Protein AF-X1PQF9-F1 (afdb_monomer)

Sequence (109 aa):
MKIAAINCSYHGMKPGDIIYNLGVERIAQYHRLRGDEVYVGPWAPMILGEQFYTQEVDKFYFSVVFTWDIPDMVRAINLARIWGKEVEVGGPASTFMHKYIHTQTGVMP

Nearest PDB structures (foldseek):
  8j2w-assembly1_A  TM=6.710E-01  e=3.676E-03  Saccharothrix syringae
  8j2y-assembly1_A  TM=7.033E-01  e=2.055E-02  Acidimicrobiaceae bacterium
  8j2x-assembly1_A  TM=6.945E-01  e=3.983E-02  Saccharothrix syringae
  2l8b-assembly1_A  TM=4.673E-01  e=1.090E+00  Escherichia coli K-12
  7yy8-assembly1_B-2  TM=3.216E-01  e=4.315E-01  Mycobacteroides abscessus

Solvent-accessible surface area (backbone atoms only — not comparable to full-atom values): 6014 Å² total; per-residue (Å²): 96,36,36,36,25,26,32,52,44,31,68,47,97,51,95,87,40,69,47,88,56,70,68,42,53,51,54,43,51,59,40,47,78,72,72,31,49,69,48,76,44,61,83,46,88,64,46,41,82,93,83,37,52,42,82,70,39,52,36,39,35,44,33,27,63,45,66,86,38,44,70,60,44,50,54,52,50,46,51,42,48,74,71,70,36,49,75,47,46,33,45,65,26,32,59,75,43,27,69,60,48,24,72,77,60,73,47,73,74

Radius of gyration: 13.01 Å; Cα contacts (8 Å, |Δi|>4): 210; chains: 1; bounding box: 35×27×35 Å

Structure (mmCIF, N/CA/C/O backbone):
data_AF-X1PQF9-F1
#
_entry.id   AF-X1PQF9-F1
#
loop_
_atom_site.group_PDB
_atom_site.id
_atom_site.type_symbol
_atom_site.label_atom_id
_atom_site.label_alt_id
_atom_site.label_comp_id
_atom_site.label_asym_id
_atom_site.label_entity_id
_atom_site.label_seq_id
_atom_site.pdbx_PDB_ins_code
_atom_site.Cartn_x
_atom_site.Cartn_y
_atom_site.Cartn_z
_atom_site.occupancy
_atom_site.B_iso_or_equiv
_atom_site.auth_seq_id
_atom_site.auth_comp_id
_atom_site.auth_asym_id
_atom_site.auth_atom_id
_atom_site.pdbx_PDB_model_num
ATOM 1 N N . MET A 1 1 ? -10.080 -2.952 14.198 1.00 93.00 1 MET A N 1
ATOM 2 C CA . MET A 1 1 ? -9.398 -1.807 13.552 1.00 93.00 1 MET A CA 1
ATOM 3 C C . MET A 1 1 ? -9.901 -1.678 12.126 1.00 93.00 1 MET A C 1
ATOM 5 O O . MET A 1 1 ? -10.347 -2.677 11.569 1.00 93.00 1 MET A O 1
ATOM 9 N N . LYS A 1 2 ? -9.824 -0.484 11.540 1.00 95.69 2 LYS A N 1
ATOM 10 C CA . LYS A 1 2 ? -10.029 -0.246 10.109 1.00 95.69 2 LYS A CA 1
ATOM 11 C C . LYS A 1 2 ? -8.679 -0.299 9.402 1.00 95.69 2 LYS A C 1
ATOM 13 O O . LYS A 1 2 ? -7.806 0.530 9.652 1.00 95.69 2 LYS A O 1
ATOM 18 N N . ILE A 1 3 ? -8.499 -1.285 8.537 1.00 97.62 3 ILE A N 1
ATOM 19 C CA . ILE A 1 3 ? -7.243 -1.570 7.845 1.00 97.62 3 ILE A CA 1
ATOM 20 C C . ILE A 1 3 ? -7.433 -1.349 6.350 1.00 97.62 3 ILE A C 1
ATOM 22 O O . ILE A 1 3 ? -8.412 -1.811 5.767 1.00 97.62 3 ILE A O 1
ATOM 26 N N . ALA A 1 4 ? -6.467 -0.701 5.707 1.00 97.69 4 ALA A N 1
ATOM 27 C CA . ALA A 1 4 ? -6.429 -0.591 4.255 1.00 97.69 4 ALA A CA 1
ATOM 28 C C . ALA A 1 4 ? -5.176 -1.269 3.697 1.00 97.69 4 ALA A C 1
ATOM 30 O O . ALA A 1 4 ? -4.058 -0.825 3.952 1.00 97.69 4 ALA A O 1
ATOM 31 N N . ALA A 1 5 ? -5.364 -2.327 2.909 1.00 97.75 5 ALA A N 1
ATOM 32 C CA . ALA A 1 5 ? -4.307 -2.970 2.139 1.00 97.75 5 ALA A CA 1
ATOM 33 C C . ALA A 1 5 ? -4.361 -2.483 0.684 1.00 97.75 5 ALA A C 1
ATOM 35 O O . ALA A 1 5 ? -5.169 -2.933 -0.130 1.00 97.75 5 ALA A O 1
ATOM 36 N N . ILE A 1 6 ?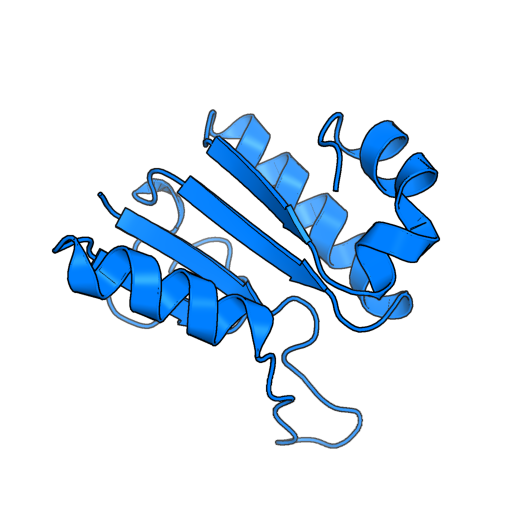 -3.500 -1.520 0.375 1.00 98.00 6 ILE A N 1
ATOM 37 C CA . ILE A 1 6 ? -3.464 -0.799 -0.890 1.00 98.00 6 ILE A CA 1
ATOM 38 C C . ILE A 1 6 ? -2.590 -1.543 -1.896 1.00 98.00 6 ILE A C 1
ATOM 40 O O . ILE A 1 6 ? -1.385 -1.714 -1.695 1.00 98.00 6 ILE A O 1
ATOM 44 N N . ASN A 1 7 ? -3.191 -1.936 -3.016 1.00 97.62 7 ASN A N 1
ATOM 45 C CA . ASN A 1 7 ? -2.461 -2.398 -4.185 1.00 97.62 7 ASN A CA 1
ATOM 46 C C . ASN A 1 7 ? -2.061 -1.182 -5.028 1.00 97.62 7 ASN A C 1
ATOM 48 O O . ASN A 1 7 ? -2.878 -0.612 -5.746 1.00 97.62 7 ASN A O 1
ATOM 52 N N . CYS A 1 8 ? -0.801 -0.768 -4.932 1.00 97.44 8 CYS A N 1
ATOM 53 C CA . CYS A 1 8 ? -0.294 0.406 -5.647 1.00 97.44 8 CYS A CA 1
ATOM 54 C C . CYS A 1 8 ? -0.125 0.142 -7.145 1.00 97.44 8 CYS A C 1
ATOM 56 O O . CYS A 1 8 ? -0.137 1.075 -7.935 1.00 97.44 8 CYS A O 1
ATOM 58 N N . SER A 1 9 ? -0.019 -1.129 -7.528 1.00 96.00 9 SER A N 1
ATOM 59 C CA . SER A 1 9 ? 0.096 -1.575 -8.913 1.00 96.00 9 SER A CA 1
ATOM 60 C C . SER A 1 9 ? -1.235 -2.124 -9.421 1.00 96.00 9 SER A C 1
ATOM 62 O O . SER A 1 9 ? -1.244 -3.134 -10.103 1.00 96.00 9 SER A O 1
ATOM 64 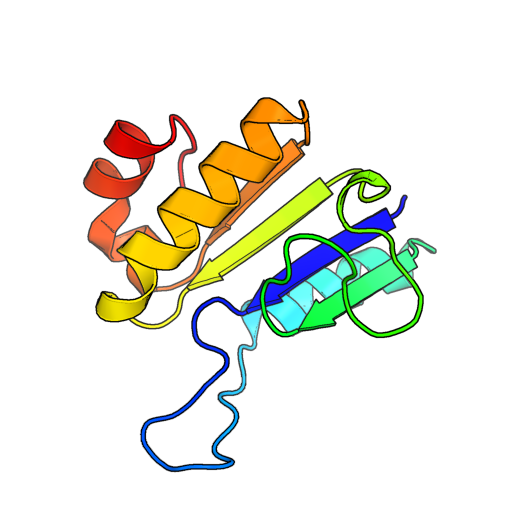N N . TYR A 1 10 ? -2.374 -1.539 -9.033 1.00 91.25 10 TYR A N 1
ATOM 65 C CA . TYR A 1 10 ? -3.698 -2.120 -9.300 1.00 91.25 10 TYR A CA 1
ATOM 66 C C . TYR A 1 10 ? -4.080 -2.136 -10.786 1.00 91.25 10 TYR A C 1
ATOM 68 O O . TYR A 1 10 ? -4.710 -3.089 -11.236 1.00 91.25 10 TYR A O 1
ATOM 76 N N . HIS A 1 11 ? -3.710 -1.106 -11.550 1.00 89.31 11 HIS A N 1
ATOM 77 C CA . HIS A 1 11 ? -4.075 -0.982 -12.961 1.00 89.31 11 HIS A CA 1
ATOM 78 C C . HIS A 1 11 ? -2.988 -1.541 -13.877 1.00 89.31 11 HIS A C 1
ATOM 80 O O . HIS A 1 11 ? -1.821 -1.168 -13.771 1.00 89.31 11 HIS A O 1
ATOM 86 N N . GLY A 1 12 ? -3.384 -2.431 -14.788 1.00 84.94 12 GLY A N 1
ATOM 87 C CA . GLY A 1 12 ? -2.511 -2.942 -15.839 1.00 84.94 12 GLY A CA 1
ATOM 88 C C . GLY A 1 1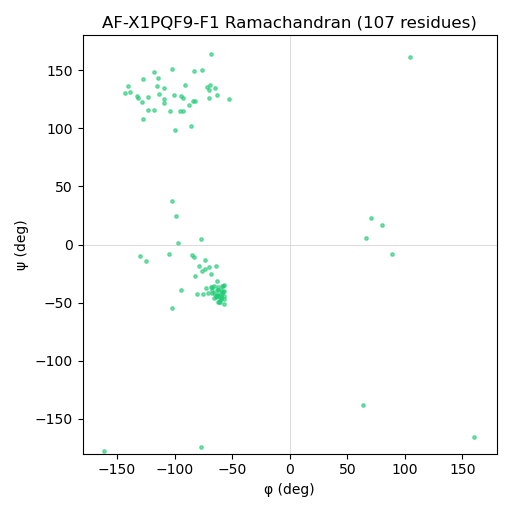2 ? -2.319 -1.953 -16.990 1.00 84.94 12 GLY A C 1
ATOM 89 O O . GLY A 1 12 ? -2.772 -0.812 -16.956 1.00 84.94 12 GLY A O 1
ATOM 90 N N . MET A 1 13 ? -1.632 -2.403 -18.041 1.00 82.81 13 MET A N 1
ATOM 91 C CA . MET A 1 13 ? -1.292 -1.543 -19.183 1.00 82.81 13 MET A CA 1
ATOM 92 C C . MET A 1 13 ? -2.471 -1.282 -20.129 1.00 82.81 13 MET A C 1
ATOM 94 O O . MET A 1 13 ? -2.440 -0.304 -20.876 1.00 82.81 13 MET A O 1
ATOM 98 N N . LYS A 1 14 ? -3.492 -2.150 -20.144 1.00 84.44 14 LYS A N 1
ATOM 99 C CA . LYS A 1 14 ? -4.680 -1.970 -20.986 1.00 84.44 14 LYS A CA 1
ATOM 100 C C . LYS A 1 14 ? -5.859 -1.454 -20.161 1.00 84.44 14 LYS A C 1
ATOM 102 O O . LYS A 1 14 ? -5.973 -1.788 -18.980 1.00 84.44 14 LYS A O 1
ATOM 107 N N . PRO A 1 15 ? -6.781 -0.691 -20.776 1.00 80.38 15 PRO A N 1
ATOM 108 C CA . PRO A 1 15 ? -8.028 -0.316 -20.124 1.00 80.38 15 PRO A CA 1
ATOM 109 C C . PRO A 1 15 ? -8.767 -1.551 -19.594 1.00 80.38 15 PRO A C 1
ATOM 111 O O . PRO A 1 15 ? -9.041 -2.481 -20.349 1.00 80.38 15 PRO A O 1
ATOM 114 N N . GLY A 1 16 ? -9.088 -1.545 -18.301 1.00 81.38 16 GLY A N 1
ATOM 115 C CA . GLY A 1 16 ? -9.799 -2.637 -17.631 1.00 81.38 16 GLY A CA 1
ATOM 116 C C . GLY A 1 16 ? -8.911 -3.740 -17.046 1.00 81.38 16 GLY A C 1
ATOM 117 O O . GLY A 1 16 ? -9.428 -4.560 -16.290 1.00 81.38 16 GLY A O 1
ATOM 118 N N . ASP A 1 17 ? -7.601 -3.748 -17.315 1.00 87.56 17 ASP A N 1
ATOM 119 C CA . ASP A 1 17 ? -6.696 -4.710 -16.681 1.00 87.56 17 ASP A CA 1
ATOM 120 C C . ASP A 1 17 ? -6.537 -4.377 -15.191 1.00 87.56 17 ASP A C 1
ATOM 122 O O . ASP A 1 17 ? -6.148 -3.264 -14.819 1.00 87.56 17 ASP A O 1
ATOM 126 N N . ILE A 1 18 ? -6.794 -5.371 -14.341 1.00 90.94 18 ILE A N 1
ATOM 127 C CA . ILE A 1 18 ? -6.533 -5.315 -12.903 1.00 90.94 18 ILE A CA 1
ATOM 128 C C . ILE A 1 18 ? -5.430 -6.318 -12.584 1.00 90.94 18 ILE A C 1
ATOM 130 O O . ILE A 1 18 ? -5.500 -7.485 -12.970 1.00 90.94 18 ILE A O 1
ATOM 134 N N . ILE A 1 19 ? -4.409 -5.871 -11.866 1.00 92.69 19 ILE A N 1
ATOM 135 C CA . ILE A 1 19 ? -3.297 -6.719 -11.450 1.00 92.69 19 ILE A CA 1
ATOM 136 C C . ILE A 1 19 ? -3.583 -7.290 -10.069 1.00 92.69 19 ILE A C 1
ATOM 138 O O . ILE A 1 19 ? -3.815 -6.572 -9.094 1.00 92.69 19 ILE A O 1
ATOM 142 N N . TYR A 1 20 ? -3.495 -8.611 -9.982 1.00 91.31 20 TYR A N 1
ATOM 143 C CA . TYR A 1 20 ? -3.551 -9.332 -8.723 1.00 91.31 20 TYR A CA 1
ATOM 144 C C . TYR A 1 20 ? -2.271 -9.126 -7.905 1.00 91.31 20 TYR A C 1
ATOM 146 O O . TYR A 1 20 ? -1.161 -9.251 -8.423 1.00 91.31 20 TYR A O 1
ATOM 154 N N . ASN A 1 21 ? -2.425 -8.878 -6.605 1.00 94.75 21 ASN A N 1
ATOM 155 C CA . ASN A 1 21 ? -1.312 -8.752 -5.672 1.00 94.75 21 ASN A CA 1
ATOM 156 C C . ASN A 1 21 ? -1.535 -9.683 -4.468 1.00 94.75 21 ASN A C 1
ATOM 158 O O . ASN A 1 21 ? -2.382 -9.444 -3.611 1.00 94.75 21 ASN A O 1
ATOM 162 N N . LEU A 1 22 ? -0.750 -10.761 -4.399 1.00 94.81 22 LEU A N 1
ATOM 163 C CA . LEU A 1 22 ? -0.855 -11.760 -3.331 1.00 94.81 22 LEU A CA 1
ATOM 164 C C . LEU A 1 22 ? -0.547 -11.175 -1.943 1.00 94.81 22 LEU A C 1
ATOM 166 O O . LEU A 1 22 ? -1.099 -11.637 -0.946 1.00 94.81 22 LEU A O 1
ATOM 170 N N . GLY A 1 23 ? 0.329 -10.169 -1.863 1.00 94.75 23 GLY A N 1
ATOM 171 C CA . GLY A 1 23 ? 0.715 -9.547 -0.598 1.00 94.75 23 GLY A CA 1
ATOM 172 C C . GLY A 1 23 ? -0.477 -8.902 0.105 1.00 94.75 23 GLY A C 1
ATOM 173 O O . GLY A 1 23 ? -0.732 -9.194 1.273 1.00 94.75 23 GLY A O 1
ATOM 174 N N . VAL A 1 24 ? -1.259 -8.095 -0.621 1.00 96.38 24 VAL A N 1
ATOM 175 C CA . VAL A 1 24 ? -2.438 -7.420 -0.046 1.00 96.38 24 VAL A CA 1
ATOM 176 C C . VAL A 1 24 ? -3.528 -8.409 0.368 1.00 96.38 24 VAL A C 1
ATOM 178 O O . VAL A 1 24 ? -4.139 -8.230 1.417 1.00 96.38 24 VAL A O 1
ATOM 181 N N . GLU A 1 25 ? -3.716 -9.495 -0.386 1.00 96.19 25 GLU A N 1
ATOM 182 C CA . GLU A 1 25 ? -4.663 -10.566 -0.044 1.00 96.19 25 GLU A CA 1
ATOM 183 C C . GLU A 1 25 ? -4.290 -11.266 1.266 1.00 96.19 25 GLU A C 1
ATOM 185 O O . GLU A 1 25 ? -5.144 -11.499 2.122 1.00 96.19 25 GLU A O 1
ATOM 190 N N . ARG A 1 26 ? -3.002 -11.574 1.464 1.00 97.38 26 ARG A N 1
ATOM 191 C CA . ARG A 1 26 ? -2.527 -12.225 2.694 1.00 97.38 26 ARG A CA 1
ATOM 192 C C . ARG A 1 26 ? -2.658 -11.318 3.912 1.00 97.38 26 ARG A C 1
ATOM 194 O O . ARG A 1 26 ? -3.110 -11.786 4.956 1.00 97.38 26 ARG A O 1
ATOM 201 N N . ILE A 1 27 ? -2.327 -10.035 3.768 1.00 97.62 27 ILE A N 1
ATOM 202 C CA . ILE A 1 27 ? -2.532 -9.022 4.814 1.00 97.62 27 ILE A CA 1
ATOM 203 C C . ILE A 1 27 ? -4.018 -8.937 5.168 1.00 97.62 27 ILE A C 1
ATOM 205 O O . ILE A 1 27 ? -4.393 -8.986 6.340 1.00 97.62 27 ILE A O 1
ATOM 209 N N . ALA A 1 28 ? -4.878 -8.880 4.154 1.00 97.12 28 ALA A N 1
ATOM 210 C CA . ALA A 1 28 ? -6.309 -8.792 4.363 1.00 97.12 28 ALA A CA 1
ATOM 211 C C . ALA A 1 28 ? -6.877 -10.026 5.061 1.00 97.12 28 ALA A C 1
ATOM 213 O O . ALA A 1 28 ? -7.662 -9.897 5.997 1.00 97.12 28 ALA A O 1
ATOM 214 N N . GLN A 1 29 ? -6.459 -11.222 4.644 1.00 98.06 29 GLN A N 1
ATOM 215 C CA . GLN A 1 29 ? -6.852 -12.468 5.291 1.00 98.06 29 GLN A CA 1
ATOM 216 C C . GLN A 1 29 ? -6.419 -12.491 6.762 1.00 98.06 29 GLN A C 1
ATOM 218 O O . GLN A 1 29 ? -7.225 -12.839 7.624 1.00 98.06 29 GLN A O 1
ATOM 223 N N . TYR A 1 30 ? -5.180 -12.089 7.055 1.00 98.00 30 TYR A N 1
ATOM 224 C CA . TYR A 1 30 ? -4.662 -12.018 8.421 1.00 98.00 30 TYR A CA 1
ATOM 225 C C . TYR A 1 30 ? -5.522 -11.117 9.321 1.00 98.00 30 TYR A C 1
ATOM 227 O O . TYR A 1 30 ? -5.911 -11.534 10.410 1.00 98.00 30 TYR A O 1
ATOM 235 N N . HIS A 1 31 ? -5.876 -9.919 8.853 1.00 98.06 31 HIS A N 1
ATOM 236 C CA . HIS A 1 31 ? -6.694 -8.972 9.614 1.00 98.06 31 HIS A CA 1
ATOM 237 C C . HIS A 1 31 ? -8.157 -9.410 9.749 1.00 98.06 31 HIS A C 1
ATOM 239 O O . HIS A 1 31 ? -8.720 -9.370 10.844 1.00 98.06 31 HIS A O 1
ATOM 245 N N . ARG A 1 32 ? -8.761 -9.938 8.678 1.00 97.69 32 ARG A N 1
ATOM 246 C CA . ARG A 1 32 ? -10.131 -10.481 8.718 1.00 97.69 32 ARG A CA 1
ATOM 247 C C . ARG A 1 32 ? -10.274 -11.600 9.751 1.00 97.69 32 ARG A C 1
ATOM 249 O O . ARG A 1 32 ? -11.254 -11.625 10.486 1.00 97.69 32 ARG A O 1
ATOM 256 N N . LEU A 1 33 ? -9.282 -12.490 9.865 1.00 98.12 33 LEU A N 1
ATOM 257 C CA . LEU A 1 33 ? -9.278 -13.568 10.867 1.00 98.12 33 LEU A CA 1
ATOM 258 C C . LEU A 1 33 ? -9.235 -13.058 12.317 1.00 98.12 33 LEU A C 1
ATOM 260 O O . LEU A 1 33 ? -9.574 -13.800 13.235 1.00 98.12 33 LEU A O 1
ATOM 264 N N . ARG A 1 34 ? -8.836 -11.801 12.528 1.00 97.75 34 ARG A N 1
ATOM 265 C CA . ARG A 1 34 ? -8.786 -11.138 13.838 1.00 97.75 34 ARG A CA 1
ATOM 266 C C . ARG A 1 34 ? -10.022 -10.276 14.114 1.00 97.75 34 ARG A C 1
ATOM 268 O O . ARG A 1 34 ? -10.095 -9.661 15.173 1.00 97.75 34 ARG A O 1
ATOM 275 N N . GLY A 1 35 ? -10.982 -10.246 13.187 1.00 97.69 35 GLY A N 1
ATOM 276 C CA . GLY A 1 35 ? -12.192 -9.430 13.285 1.00 97.69 35 GLY A CA 1
ATOM 277 C C . GLY A 1 35 ? -11.994 -7.960 12.906 1.00 97.69 35 GLY A C 1
ATOM 278 O O . GLY A 1 35 ? -12.835 -7.137 13.255 1.00 97.69 35 GLY A O 1
ATOM 279 N N . ASP A 1 36 ? -10.902 -7.613 12.218 1.00 97.38 36 ASP A N 1
ATOM 280 C CA . ASP A 1 36 ? -10.702 -6.257 11.704 1.00 97.38 36 ASP A CA 1
ATOM 281 C C . ASP A 1 36 ? -11.550 -5.995 10.448 1.00 97.38 36 ASP A C 1
ATOM 283 O O . ASP A 1 36 ? -11.814 -6.889 9.639 1.00 97.38 36 ASP A O 1
ATOM 287 N N . GLU A 1 37 ? -11.928 -4.733 10.258 1.00 96.62 37 GLU A N 1
ATOM 288 C CA . GLU A 1 37 ? -12.560 -4.234 9.041 1.00 96.62 37 GLU A CA 1
ATOM 289 C C . GLU A 1 37 ? -11.474 -3.937 8.005 1.00 96.62 37 GLU A C 1
ATOM 291 O O . GLU A 1 37 ? -10.547 -3.175 8.279 1.00 96.62 37 GLU A O 1
ATOM 296 N N . VAL A 1 38 ? -11.559 -4.542 6.816 1.00 96.75 38 VAL A N 1
ATOM 297 C CA . VAL A 1 38 ? -10.463 -4.492 5.838 1.00 96.75 38 VAL A CA 1
ATOM 298 C C . VAL A 1 38 ? -10.931 -4.043 4.462 1.00 96.75 38 VAL A C 1
ATOM 300 O O . VAL A 1 38 ? -11.726 -4.725 3.813 1.00 96.75 38 VAL A O 1
ATOM 303 N N . TYR A 1 39 ? -10.317 -2.971 3.971 1.00 96.75 39 TYR A N 1
ATOM 304 C CA . TYR A 1 39 ? -10.337 -2.578 2.568 1.00 96.75 39 TYR A CA 1
ATOM 305 C C . TYR A 1 39 ? -9.152 -3.187 1.803 1.00 96.75 39 TYR A C 1
ATOM 307 O O . TYR A 1 39 ? -8.016 -3.159 2.280 1.00 96.75 39 TYR A O 1
ATOM 315 N N . VAL A 1 40 ? -9.410 -3.692 0.592 1.00 95.94 40 VAL A N 1
ATOM 316 C CA . VAL A 1 40 ? -8.383 -4.131 -0.366 1.00 95.94 40 VAL A CA 1
ATOM 317 C C . VAL A 1 40 ? -8.695 -3.523 -1.724 1.00 95.94 40 VAL A C 1
ATOM 319 O O . VAL A 1 40 ? -9.804 -3.694 -2.227 1.00 95.94 40 VAL A O 1
ATOM 322 N N . GLY A 1 41 ? -7.730 -2.834 -2.326 1.00 94.88 41 GLY A N 1
ATOM 323 C CA . GLY A 1 41 ? -7.940 -2.198 -3.624 1.00 94.88 41 GLY A CA 1
ATOM 324 C C . GLY A 1 41 ? -6.937 -1.087 -3.930 1.00 94.88 41 GLY A C 1
ATOM 325 O O . GLY A 1 41 ? -5.891 -1.012 -3.276 1.00 94.88 41 GLY A O 1
ATOM 326 N N . PRO A 1 42 ? -7.214 -0.252 -4.944 1.00 95.50 42 PRO A N 1
ATOM 327 C CA . PRO A 1 42 ? -6.368 0.888 -5.278 1.00 95.50 42 PRO A CA 1
ATOM 328 C C . PRO A 1 42 ? -6.406 1.973 -4.193 1.00 95.50 42 PRO A C 1
ATOM 330 O O . PRO A 1 42 ? -7.295 2.028 -3.345 1.00 95.50 42 PRO A O 1
ATOM 333 N N . TRP A 1 43 ? -5.434 2.881 -4.234 1.00 95.62 43 TRP A N 1
ATOM 334 C CA . TRP A 1 43 ? -5.453 4.071 -3.388 1.00 95.62 43 TRP A CA 1
ATOM 335 C C . TRP A 1 43 ? -6.560 5.040 -3.819 1.00 95.62 43 TRP A C 1
ATOM 337 O O . TRP A 1 43 ? -6.688 5.350 -5.003 1.00 95.62 43 TRP A O 1
ATOM 347 N N . ALA A 1 44 ? -7.284 5.599 -2.849 1.00 94.75 44 ALA A N 1
ATOM 348 C CA . ALA A 1 44 ? -8.147 6.754 -3.057 1.00 94.75 44 ALA A CA 1
ATOM 349 C C . ALA A 1 44 ? -8.101 7.684 -1.826 1.00 94.75 44 ALA A C 1
ATOM 351 O O . ALA A 1 44 ? -8.249 7.217 -0.695 1.00 94.75 44 ALA A O 1
ATOM 352 N N . PRO A 1 45 ? -7.889 9.002 -2.005 1.00 90.50 45 PRO A N 1
ATOM 353 C CA . PRO A 1 45 ? -7.619 9.914 -0.890 1.00 90.50 45 PRO A CA 1
ATOM 354 C C . PRO A 1 45 ? -8.862 10.342 -0.094 1.00 90.50 45 PRO A C 1
ATOM 356 O O . PRO A 1 45 ? -8.710 10.835 1.019 1.00 90.50 45 PRO A O 1
ATOM 359 N N . MET A 1 46 ? -10.070 10.196 -0.648 1.00 92.50 46 MET A N 1
ATOM 360 C CA . MET A 1 46 ? -11.315 10.620 0.014 1.00 92.50 46 MET A CA 1
ATOM 361 C C . MET A 1 46 ? -12.083 9.443 0.617 1.00 92.50 46 MET A C 1
ATOM 363 O O . MET A 1 46 ? -12.420 9.463 1.800 1.00 92.50 46 MET A O 1
ATOM 367 N N . ILE A 1 47 ? -12.370 8.434 -0.207 1.00 94.06 47 ILE A N 1
ATOM 368 C CA . ILE A 1 47 ? -13.138 7.250 0.170 1.00 94.06 47 ILE A CA 1
ATOM 369 C C . ILE A 1 47 ? -12.468 6.030 -0.460 1.00 94.06 4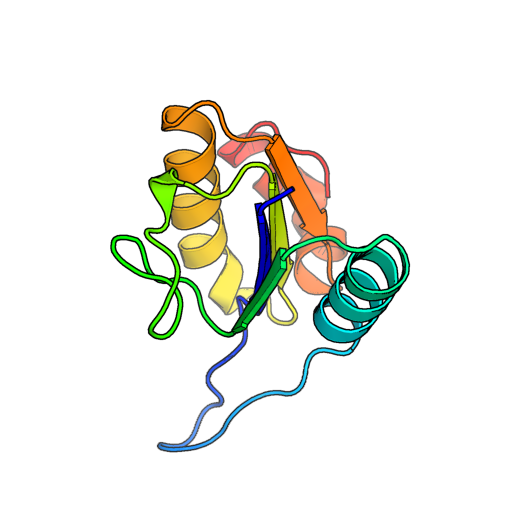7 ILE A C 1
ATOM 371 O O . ILE A 1 47 ? -12.174 6.036 -1.654 1.00 94.06 47 ILE A O 1
ATOM 375 N N . LEU A 1 48 ? -12.242 4.991 0.338 1.00 92.06 48 LEU A N 1
ATOM 376 C CA . LEU A 1 48 ? -11.787 3.681 -0.105 1.00 92.06 48 LEU A CA 1
ATOM 377 C C . LEU A 1 48 ? -12.996 2.757 -0.293 1.00 92.06 48 LEU A C 1
ATOM 379 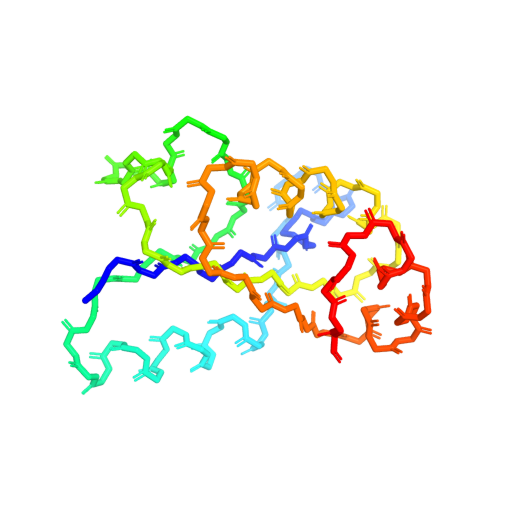O O . LEU A 1 48 ? -13.699 2.412 0.662 1.00 92.06 48 LEU A O 1
ATOM 383 N N . GLY A 1 49 ? -13.231 2.344 -1.539 1.00 86.56 49 GLY A N 1
ATOM 384 C CA . GLY A 1 49 ? -14.416 1.565 -1.894 1.00 86.56 49 GLY A CA 1
ATOM 385 C C . GLY A 1 49 ? -15.694 2.371 -1.659 1.00 86.56 49 GLY A C 1
ATOM 386 O O . GLY A 1 49 ? -15.744 3.554 -1.976 1.00 86.56 49 GLY A O 1
ATOM 387 N N . GLU A 1 50 ? -16.720 1.734 -1.101 1.00 82.31 50 GLU A N 1
ATOM 388 C CA . GLU A 1 50 ? -18.024 2.372 -0.862 1.00 82.31 50 GLU A CA 1
ATOM 389 C C . GLU A 1 50 ? -18.268 2.733 0.612 1.00 82.31 50 GLU A C 1
ATOM 391 O O . GLU A 1 50 ? -19.267 3.370 0.932 1.00 82.31 50 GLU A O 1
ATOM 396 N N . GLN A 1 51 ? -17.394 2.297 1.526 1.00 71.94 51 GLN A N 1
ATOM 397 C CA . GLN A 1 51 ? -17.735 2.188 2.954 1.00 71.94 51 GLN A CA 1
ATOM 398 C C . GLN A 1 51 ? -16.725 2.839 3.905 1.00 71.94 51 GLN A C 1
ATOM 400 O O . GLN A 1 51 ? -17.019 2.979 5.089 1.00 71.94 51 GLN A O 1
ATOM 405 N N . PHE A 1 52 ? -15.554 3.259 3.417 1.00 84.31 52 PHE A N 1
ATOM 406 C CA . PHE A 1 52 ? -14.494 3.789 4.274 1.00 84.31 52 PHE A CA 1
ATOM 407 C C . PHE A 1 52 ? -14.093 5.191 3.851 1.00 84.31 52 PHE A C 1
ATOM 409 O O . PHE A 1 52 ? -13.500 5.365 2.790 1.00 84.31 52 PHE A O 1
ATOM 416 N N . TYR A 1 53 ? -14.312 6.188 4.707 1.00 93.94 53 TYR A N 1
ATOM 417 C CA . TYR A 1 53 ? -13.551 7.427 4.573 1.00 93.94 53 TYR A CA 1
ATOM 418 C C . TYR A 1 53 ? -12.077 7.112 4.808 1.00 93.94 53 TYR A C 1
ATOM 420 O O . TYR A 1 53 ? -11.718 6.501 5.815 1.00 93.94 53 TYR A O 1
ATOM 428 N N . THR A 1 54 ? -11.204 7.534 3.895 1.00 93.94 54 THR A N 1
ATOM 429 C CA . THR A 1 54 ? -9.781 7.163 3.940 1.00 93.94 54 THR A CA 1
ATOM 430 C C . THR A 1 54 ? -9.132 7.580 5.266 1.00 93.94 54 THR A C 1
ATOM 432 O O . THR A 1 54 ? -8.307 6.860 5.817 1.00 93.94 54 THR A O 1
ATOM 435 N N . GLN A 1 55 ? -9.551 8.708 5.843 1.00 94.31 55 GLN A N 1
ATOM 436 C CA . GLN A 1 55 ? -9.035 9.196 7.126 1.00 94.31 55 GLN A CA 1
ATOM 437 C C . GLN A 1 55 ? -9.523 8.411 8.352 1.00 94.31 55 GLN A C 1
ATOM 439 O O . GLN A 1 55 ? -8.952 8.577 9.425 1.00 94.31 55 GLN A O 1
ATOM 444 N N . GLU A 1 56 ? -10.540 7.559 8.237 1.00 94.88 56 GLU A N 1
ATOM 445 C CA . GLU A 1 56 ? -10.995 6.699 9.341 1.00 94.88 56 GLU A CA 1
ATOM 446 C C . GLU A 1 56 ? -10.173 5.416 9.469 1.00 94.88 56 GLU A C 1
ATOM 448 O O . GLU A 1 56 ? -10.306 4.698 10.454 1.00 94.88 56 GLU A O 1
ATOM 453 N N . VAL A 1 57 ? -9.328 5.116 8.482 1.00 96.44 57 VAL A N 1
ATOM 454 C CA . VAL A 1 57 ? -8.416 3.974 8.532 1.00 96.44 57 VAL A CA 1
ATOM 455 C C . VAL A 1 57 ? -7.405 4.185 9.660 1.00 96.44 57 VAL A C 1
ATOM 457 O O . VAL A 1 57 ? -6.832 5.268 9.796 1.00 96.44 57 VAL A O 1
ATOM 460 N N . ASP A 1 58 ? -7.175 3.148 10.459 1.00 96.50 58 ASP A N 1
ATOM 461 C CA . ASP A 1 58 ? -6.194 3.147 11.546 1.00 96.50 58 ASP A CA 1
ATOM 462 C C . ASP A 1 58 ? -4.783 2.888 11.002 1.00 96.50 58 ASP A C 1
ATOM 464 O O . ASP A 1 58 ? -3.821 3.560 11.3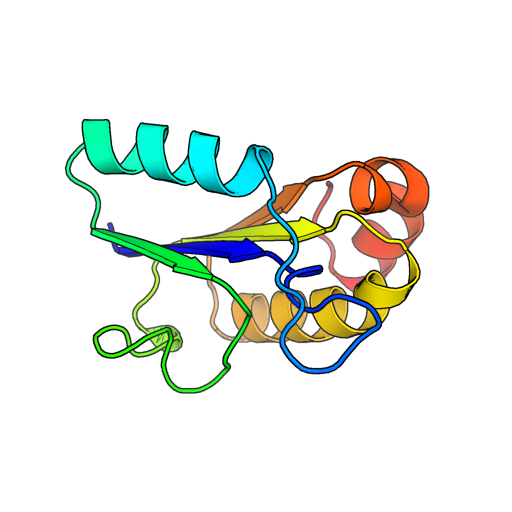80 1.00 96.50 58 ASP A O 1
ATOM 468 N N . LYS A 1 59 ? -4.677 1.934 10.066 1.00 97.88 59 LYS A N 1
ATOM 469 C CA . LYS A 1 59 ? -3.410 1.467 9.501 1.00 97.88 59 LYS A CA 1
ATOM 470 C C . LYS A 1 59 ? -3.490 1.195 8.003 1.00 97.88 59 LYS A C 1
ATOM 472 O O . LYS A 1 59 ? -4.418 0.544 7.517 1.00 97.88 59 LYS A O 1
ATOM 477 N N . PHE A 1 60 ? -2.458 1.638 7.295 1.00 98.38 60 PHE A N 1
ATOM 478 C CA . PHE A 1 60 ? -2.258 1.401 5.874 1.00 98.38 60 PHE A CA 1
ATOM 479 C C . PHE A 1 60 ? -1.115 0.426 5.625 1.00 98.38 60 PHE A C 1
ATOM 481 O O . PHE A 1 60 ? -0.014 0.584 6.147 1.00 98.38 60 PHE A O 1
ATOM 488 N N . TYR A 1 61 ? -1.363 -0.521 4.732 1.00 98.56 61 TYR A N 1
ATOM 489 C CA . TYR A 1 61 ? -0.340 -1.315 4.076 1.00 98.56 61 TYR A CA 1
ATOM 490 C C . TYR A 1 61 ? -0.275 -0.890 2.615 1.00 98.56 61 TYR A C 1
ATOM 492 O O . TYR A 1 61 ? -1.271 -0.998 1.905 1.00 98.56 61 TYR A O 1
ATOM 500 N N . PHE A 1 62 ? 0.881 -0.435 2.143 1.00 98.44 62 PHE A N 1
ATOM 501 C CA . PHE A 1 62 ? 1.105 -0.144 0.728 1.00 98.44 62 PHE A CA 1
ATOM 502 C C . PHE A 1 62 ? 1.944 -1.250 0.107 1.00 98.44 62 PHE A C 1
ATOM 504 O O . PHE A 1 62 ? 3.107 -1.431 0.461 1.00 98.44 62 PHE A O 1
ATOM 511 N N . SER A 1 63 ? 1.361 -1.992 -0.833 1.00 98.31 63 SER A N 1
ATOM 512 C CA . SER A 1 63 ? 2.090 -2.994 -1.601 1.00 98.31 63 SER A CA 1
ATOM 513 C C . SER A 1 63 ? 2.285 -2.542 -3.041 1.00 98.31 63 SER A C 1
ATOM 515 O O . SER A 1 63 ? 1.310 -2.242 -3.731 1.00 98.31 63 SER A O 1
ATOM 517 N N . VAL A 1 64 ? 3.534 -2.522 -3.505 1.00 97.88 64 VAL A N 1
ATOM 518 C CA . VAL A 1 64 ? 3.893 -2.113 -4.868 1.00 97.88 64 VAL A CA 1
ATOM 519 C C . VAL A 1 64 ? 4.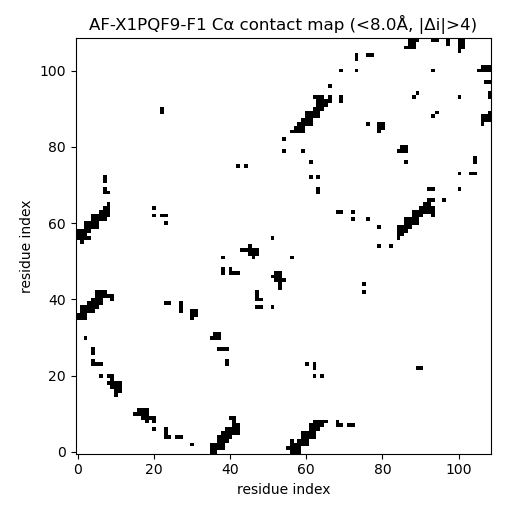658 -3.219 -5.590 1.00 97.88 64 VAL A C 1
ATOM 521 O O . VAL A 1 64 ? 5.651 -3.756 -5.089 1.00 97.88 64 VAL A O 1
ATOM 524 N N . VAL A 1 65 ? 4.179 -3.579 -6.781 1.00 96.88 65 VAL A N 1
ATOM 525 C CA . VAL A 1 65 ? 4.766 -4.655 -7.591 1.00 96.88 65 VAL A CA 1
ATOM 526 C C . VAL A 1 65 ? 5.756 -4.095 -8.603 1.00 96.88 65 VAL A C 1
ATOM 528 O O . VAL A 1 65 ? 6.820 -4.681 -8.795 1.00 96.88 65 VAL A O 1
ATOM 531 N N . PHE A 1 66 ? 5.450 -2.944 -9.201 1.00 96.06 66 PHE A N 1
ATOM 532 C CA . PHE A 1 66 ? 6.265 -2.355 -10.257 1.00 96.06 66 PHE A CA 1
ATOM 533 C C . PHE A 1 66 ? 6.896 -1.026 -9.847 1.00 96.06 66 PHE A C 1
ATOM 535 O O . PHE A 1 66 ? 6.304 -0.210 -9.148 1.00 96.06 66 PHE A O 1
ATOM 542 N N . THR A 1 67 ? 8.129 -0.788 -10.295 1.00 96.81 67 THR A N 1
ATOM 543 C CA . THR A 1 67 ? 8.909 0.389 -9.880 1.00 96.81 67 THR A CA 1
ATOM 544 C C . THR A 1 67 ? 8.351 1.708 -10.410 1.00 96.81 67 THR A C 1
ATOM 546 O O . THR A 1 67 ? 8.555 2.740 -9.776 1.00 96.81 67 THR A O 1
ATOM 549 N N . TRP A 1 68 ? 7.619 1.694 -11.527 1.00 95.00 68 TRP A N 1
ATOM 550 C CA . TRP A 1 68 ? 6.986 2.895 -12.080 1.00 95.00 68 TRP A CA 1
ATOM 551 C C . TRP A 1 68 ? 5.810 3.411 -11.237 1.00 95.00 68 TRP A C 1
ATOM 553 O O . TRP A 1 68 ? 5.492 4.590 -11.332 1.00 95.00 68 TRP A O 1
ATOM 563 N N . ASP A 1 69 ? 5.223 2.580 -10.368 1.00 96.81 69 ASP A N 1
ATOM 564 C CA . ASP A 1 69 ? 4.131 2.978 -9.464 1.00 96.81 69 ASP A CA 1
ATOM 565 C C . ASP A 1 69 ? 4.645 3.613 -8.154 1.00 96.81 69 ASP A C 1
ATOM 567 O O . ASP A 1 69 ? 3.877 4.157 -7.355 1.00 96.81 69 ASP A O 1
ATOM 571 N N . ILE A 1 70 ? 5.960 3.564 -7.903 1.00 97.56 70 ILE A N 1
ATOM 572 C CA . ILE A 1 70 ? 6.569 4.065 -6.663 1.00 97.56 70 ILE A CA 1
ATOM 573 C C . ILE A 1 70 ? 6.305 5.561 -6.429 1.00 97.56 70 ILE A C 1
ATOM 575 O O . ILE A 1 70 ? 5.980 5.905 -5.292 1.00 97.56 70 ILE A O 1
ATOM 579 N N . PRO A 1 71 ? 6.426 6.472 -7.418 1.00 97.44 71 PRO A N 1
ATOM 580 C CA . PRO A 1 71 ? 6.180 7.894 -7.179 1.00 97.44 71 PRO A CA 1
ATOM 581 C C . PRO A 1 71 ? 4.772 8.177 -6.647 1.00 97.44 71 PRO A C 1
ATOM 583 O O . PRO A 1 71 ? 4.590 9.063 -5.811 1.00 97.44 71 PRO A O 1
ATOM 586 N N . ASP A 1 72 ? 3.778 7.422 -7.106 1.00 97.31 72 ASP A N 1
ATOM 587 C CA . ASP A 1 72 ? 2.380 7.573 -6.701 1.00 97.31 72 ASP A CA 1
ATOM 588 C C . ASP A 1 72 ? 2.159 7.000 -5.302 1.00 97.31 72 ASP A C 1
ATOM 590 O O . ASP A 1 72 ? 1.574 7.667 -4.443 1.00 97.31 72 ASP A O 1
ATOM 594 N N . MET A 1 73 ? 2.742 5.829 -5.028 1.00 97.94 73 MET A N 1
ATOM 595 C CA . MET A 1 73 ? 2.781 5.247 -3.688 1.00 97.94 73 MET A CA 1
ATOM 596 C C . MET A 1 73 ? 3.439 6.194 -2.671 1.00 97.94 73 MET A C 1
ATOM 598 O O . MET A 1 73 ? 2.905 6.384 -1.583 1.00 97.94 73 MET A O 1
ATOM 602 N N . VAL A 1 74 ? 4.567 6.828 -3.008 1.00 98.44 74 VAL A N 1
ATOM 603 C CA . VAL A 1 74 ? 5.265 7.782 -2.125 1.00 98.44 74 VAL A CA 1
ATOM 604 C C . VAL A 1 74 ? 4.359 8.959 -1.756 1.00 98.44 74 VAL A C 1
ATOM 606 O O . VAL A 1 74 ? 4.311 9.349 -0.587 1.00 98.44 74 VAL A O 1
ATOM 609 N N . ARG A 1 75 ? 3.597 9.505 -2.717 1.00 98.31 75 ARG A N 1
ATOM 610 C CA . ARG A 1 75 ? 2.625 10.577 -2.437 1.00 98.31 75 ARG A CA 1
ATOM 611 C C . ARG A 1 75 ? 1.520 10.101 -1.494 1.00 98.31 75 ARG A C 1
ATOM 613 O O . ARG A 1 75 ? 1.196 10.811 -0.545 1.00 98.31 75 ARG A O 1
ATOM 620 N N . ALA A 1 76 ? 0.983 8.904 -1.723 1.00 98.06 76 ALA A N 1
ATOM 621 C CA . ALA A 1 76 ? -0.051 8.316 -0.875 1.00 98.06 76 ALA A CA 1
ATOM 622 C C . ALA A 1 76 ? 0.445 8.046 0.559 1.00 98.06 76 ALA A C 1
ATOM 624 O O . ALA A 1 76 ? -0.222 8.433 1.519 1.00 98.06 76 ALA A O 1
ATOM 625 N N . ILE A 1 77 ? 1.645 7.471 0.710 1.00 98.31 77 ILE A N 1
ATOM 626 C CA . ILE A 1 77 ? 2.291 7.240 2.011 1.00 98.31 77 ILE A CA 1
ATOM 627 C C . ILE A 1 77 ? 2.445 8.557 2.766 1.00 98.31 77 ILE A C 1
ATOM 629 O O . ILE A 1 77 ? 2.043 8.653 3.922 1.00 98.31 77 ILE A O 1
ATOM 633 N N . ASN A 1 78 ? 3.011 9.582 2.126 1.00 98.31 78 ASN A N 1
ATOM 634 C CA . ASN A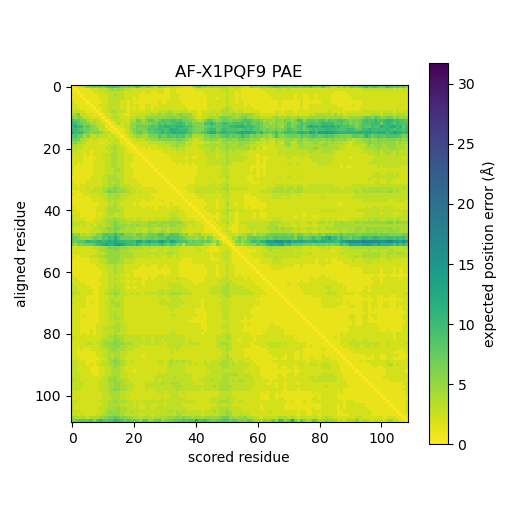 1 78 ? 3.239 10.861 2.791 1.00 98.31 78 ASN A CA 1
ATOM 635 C C . ASN A 1 78 ? 1.925 11.515 3.230 1.00 98.31 78 ASN A C 1
ATOM 637 O O . ASN A 1 78 ? 1.868 12.067 4.326 1.00 98.31 78 ASN A O 1
ATOM 641 N N . LEU A 1 79 ? 0.851 11.384 2.446 1.00 97.81 79 LEU A N 1
ATOM 642 C CA . LEU A 1 79 ? -0.469 11.862 2.852 1.00 97.81 79 LEU A CA 1
ATOM 643 C C . LEU A 1 79 ? -1.023 11.091 4.064 1.00 97.81 79 LEU A C 1
ATOM 645 O O . LEU A 1 79 ? -1.449 11.715 5.033 1.00 97.81 79 LEU A O 1
ATOM 649 N N . ALA A 1 80 ? -0.943 9.757 4.061 1.00 97.25 80 ALA A N 1
ATOM 650 C CA . ALA A 1 80 ? -1.345 8.937 5.207 1.00 97.25 80 ALA A CA 1
ATOM 651 C C . ALA A 1 80 ? -0.539 9.282 6.476 1.00 97.25 80 ALA A C 1
ATOM 653 O O . ALA A 1 80 ? -1.098 9.388 7.567 1.00 97.25 80 ALA A O 1
ATOM 654 N N . ARG A 1 81 ? 0.766 9.544 6.334 1.00 96.50 81 ARG A N 1
ATOM 655 C CA . ARG A 1 81 ? 1.633 9.971 7.443 1.00 96.50 81 ARG A CA 1
ATOM 656 C C . ARG A 1 81 ? 1.290 11.364 7.964 1.00 96.50 81 ARG A C 1
ATOM 658 O O . ARG A 1 81 ? 1.315 11.562 9.174 1.00 96.50 81 ARG A O 1
ATOM 665 N N . ILE A 1 82 ? 0.947 12.314 7.089 1.00 96.62 82 ILE A N 1
ATOM 666 C CA . ILE A 1 82 ? 0.470 13.650 7.494 1.00 96.62 82 ILE A CA 1
ATOM 667 C C . ILE A 1 82 ? -0.791 13.532 8.358 1.00 96.62 82 ILE A C 1
ATOM 669 O O . ILE A 1 82 ? -0.950 14.278 9.320 1.00 96.62 82 ILE A O 1
ATOM 673 N N . TRP A 1 83 ? -1.657 12.561 8.067 1.00 95.81 83 TRP A N 1
ATOM 674 C CA . TRP A 1 83 ? -2.829 12.248 8.888 1.00 95.81 83 TRP A CA 1
ATOM 675 C C . TRP A 1 83 ? -2.512 11.461 10.171 1.00 95.81 83 TRP A C 1
ATOM 677 O O . TRP A 1 83 ? -3.434 11.054 10.875 1.00 95.81 83 TRP A O 1
ATOM 687 N N . GLY A 1 84 ? -1.233 11.223 10.478 1.00 96.06 84 GLY A N 1
ATOM 688 C CA . GLY A 1 84 ? -0.797 10.502 11.675 1.00 96.06 84 GLY A CA 1
ATOM 689 C C . GLY A 1 84 ? -1.110 9.005 11.651 1.00 96.06 84 GLY A C 1
ATOM 690 O O . GLY A 1 84 ? -1.226 8.398 12.712 1.00 96.06 84 GLY A O 1
ATOM 691 N N . LYS A 1 85 ? -1.291 8.411 10.466 1.00 96.31 85 LYS A N 1
ATOM 692 C CA . LYS A 1 85 ? -1.669 6.999 10.321 1.00 96.31 85 LYS A CA 1
ATOM 693 C C . LYS A 1 85 ? -0.464 6.078 10.408 1.00 96.31 85 LYS A C 1
ATOM 695 O O . LYS A 1 85 ? 0.637 6.441 9.991 1.00 96.31 85 LYS A O 1
ATOM 700 N N . GLU A 1 86 ? -0.687 4.870 10.919 1.00 97.25 86 GLU A N 1
ATOM 701 C CA . GLU A 1 86 ? 0.321 3.816 10.879 1.00 97.25 86 GLU A CA 1
ATOM 702 C C . GLU A 1 86 ? 0.484 3.334 9.433 1.00 97.25 86 GLU A C 1
ATOM 704 O O . GLU A 1 86 ? -0.505 3.111 8.7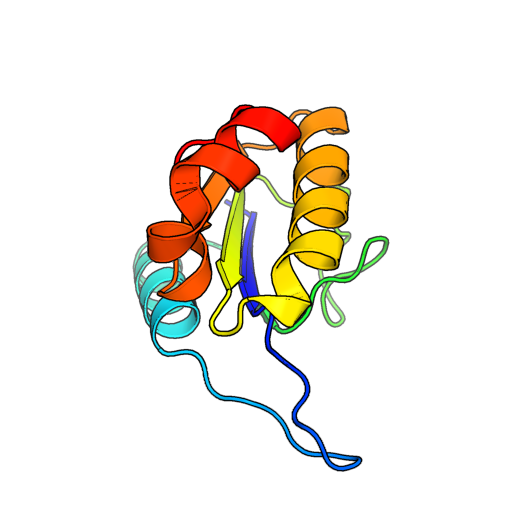30 1.00 97.25 86 GLU A O 1
ATOM 709 N N . VAL A 1 87 ? 1.729 3.209 8.973 1.00 98.12 87 VAL A N 1
ATOM 710 C CA . VAL A 1 87 ? 2.045 2.850 7.588 1.00 98.12 87 VAL A CA 1
ATOM 711 C C . VAL A 1 87 ? 3.099 1.754 7.555 1.00 98.12 87 VAL A C 1
ATOM 713 O O . VAL A 1 87 ? 4.184 1.920 8.106 1.00 98.12 87 VAL A O 1
ATOM 716 N N . GLU A 1 88 ? 2.802 0.684 6.825 1.00 98.31 88 GLU A N 1
ATOM 717 C CA . GLU A 1 88 ? 3.767 -0.326 6.396 1.00 98.31 88 GLU A CA 1
ATOM 718 C C . GLU A 1 88 ? 3.842 -0.374 4.867 1.00 98.31 88 GLU A C 1
ATOM 720 O O . GLU A 1 88 ? 2.859 -0.110 4.167 1.00 98.31 88 GLU A O 1
ATOM 725 N N . VAL A 1 89 ? 5.019 -0.705 4.336 1.00 98.00 89 VAL A N 1
ATOM 726 C CA . VAL A 1 89 ? 5.282 -0.767 2.893 1.00 98.00 89 VAL A CA 1
ATOM 727 C C . VAL A 1 89 ? 5.882 -2.125 2.561 1.00 98.00 89 VAL A C 1
ATOM 729 O O . VAL A 1 89 ? 6.681 -2.642 3.327 1.00 98.00 89 VAL A O 1
ATOM 732 N N . GLY A 1 90 ? 5.516 -2.700 1.418 1.00 97.25 90 GLY A N 1
ATOM 733 C CA . GLY A 1 90 ? 6.078 -3.965 0.962 1.00 97.25 90 GLY A CA 1
ATOM 734 C C . GLY A 1 90 ? 5.879 -4.217 -0.530 1.00 97.25 90 GLY A C 1
ATOM 735 O O . GLY A 1 90 ? 5.302 -3.412 -1.263 1.00 97.25 90 GLY A O 1
ATOM 736 N N . GLY A 1 91 ? 6.334 -5.381 -0.982 1.00 96.75 91 GLY A N 1
ATOM 737 C CA . GLY A 1 91 ? 6.286 -5.786 -2.386 1.00 96.75 91 GLY A CA 1
ATOM 738 C C . GLY A 1 91 ? 7.649 -5.707 -3.084 1.00 96.75 91 GLY A C 1
ATOM 739 O O . GLY A 1 91 ? 8.581 -5.065 -2.603 1.00 96.75 91 GLY A O 1
ATOM 740 N N . PRO A 1 92 ? 7.803 -6.392 -4.227 1.00 97.19 92 PRO A N 1
ATOM 741 C CA . PRO A 1 92 ? 9.108 -6.577 -4.858 1.00 97.19 92 PRO A CA 1
ATOM 742 C C . PRO A 1 92 ? 9.757 -5.254 -5.280 1.00 97.19 92 PRO A C 1
ATOM 744 O O . PRO A 1 92 ? 10.962 -5.072 -5.094 1.00 97.19 92 PRO A O 1
ATOM 747 N N . ALA A 1 93 ? 8.970 -4.303 -5.792 1.00 97.31 93 ALA A N 1
ATOM 748 C CA . ALA A 1 93 ? 9.493 -3.000 -6.183 1.00 97.31 93 ALA A CA 1
ATOM 749 C C . ALA A 1 93 ? 9.946 -2.173 -4.973 1.00 97.31 93 ALA A C 1
ATOM 751 O O . ALA A 1 93 ? 10.970 -1.492 -5.064 1.00 97.31 93 ALA A O 1
ATOM 752 N N . SER A 1 94 ? 9.244 -2.254 -3.835 1.00 96.88 94 SER A N 1
ATOM 753 C CA . SER A 1 94 ? 9.661 -1.520 -2.640 1.00 96.88 94 SER A CA 1
ATOM 754 C C . SER A 1 94 ? 10.900 -2.117 -1.995 1.00 96.88 94 SER A C 1
ATOM 756 O O . SER A 1 94 ? 11.769 -1.364 -1.568 1.00 96.88 94 SER A O 1
ATOM 758 N N . THR A 1 95 ? 11.028 -3.445 -1.988 1.00 96.38 95 THR A N 1
ATOM 759 C CA . THR A 1 95 ? 12.241 -4.124 -1.522 1.00 96.38 95 THR A CA 1
ATOM 760 C C . THR A 1 95 ? 13.441 -3.757 -2.397 1.00 96.38 95 THR A C 1
ATOM 762 O O . THR A 1 95 ? 14.509 -3.439 -1.879 1.00 96.38 95 THR A O 1
ATOM 765 N N . PHE A 1 96 ? 13.274 -3.729 -3.723 1.00 97.44 96 PHE A N 1
ATOM 766 C CA . PHE A 1 96 ? 14.351 -3.346 -4.640 1.00 97.44 96 PHE A CA 1
ATOM 767 C C . PHE A 1 96 ? 14.758 -1.869 -4.485 1.00 97.44 96 PHE A C 1
ATOM 769 O O . PHE A 1 96 ? 15.943 -1.545 -4.449 1.00 97.44 96 PHE A O 1
ATOM 776 N N . MET A 1 97 ? 13.782 -0.967 -4.334 1.00 97.62 97 MET A N 1
ATOM 777 C CA . MET A 1 97 ? 13.989 0.486 -4.234 1.00 97.62 97 MET A CA 1
ATOM 778 C C . MET A 1 97 ? 13.982 1.004 -2.786 1.00 97.62 97 MET A C 1
ATOM 780 O O . MET A 1 97 ? 13.702 2.183 -2.546 1.00 97.62 97 MET A O 1
ATOM 784 N N . HIS A 1 98 ? 14.299 0.150 -1.810 1.00 97.56 98 HIS A N 1
ATOM 785 C CA . HIS A 1 98 ? 14.070 0.431 -0.389 1.00 97.56 98 HIS A CA 1
ATOM 786 C C . HIS A 1 98 ? 14.749 1.719 0.105 1.00 97.56 98 HIS A C 1
ATOM 788 O O . HIS A 1 98 ? 14.136 2.503 0.827 1.00 97.56 98 HIS A O 1
ATOM 794 N N . LYS A 1 99 ? 15.986 1.997 -0.343 1.00 98.06 99 LYS A N 1
ATOM 795 C CA . LYS A 1 99 ? 16.709 3.233 0.007 1.00 98.06 99 LYS A CA 1
ATOM 796 C C . LYS A 1 99 ? 15.959 4.476 -0.454 1.00 98.06 99 LYS A C 1
ATOM 798 O O . LYS A 1 99 ? 15.808 5.408 0.324 1.00 98.06 99 LYS A O 1
ATOM 803 N N . TYR A 1 100 ? 15.484 4.478 -1.701 1.00 97.94 100 TYR A N 1
ATOM 804 C CA . TYR A 1 100 ? 14.749 5.611 -2.256 1.00 97.94 100 TYR A CA 1
ATOM 805 C C . TYR A 1 100 ? 13.466 5.855 -1.464 1.00 97.94 100 TYR A C 1
ATOM 807 O O . TYR A 1 100 ? 13.230 6.976 -1.022 1.00 97.94 100 TYR A O 1
ATOM 815 N N . ILE A 1 101 ? 12.678 4.804 -1.224 1.00 98.12 101 ILE A N 1
ATOM 816 C CA . ILE A 1 101 ? 11.418 4.919 -0.483 1.00 98.12 101 ILE A CA 1
ATOM 817 C C . ILE A 1 101 ? 11.675 5.447 0.924 1.00 98.12 101 ILE A C 1
ATOM 819 O O . ILE A 1 101 ? 11.075 6.450 1.299 1.00 98.12 101 ILE A O 1
ATOM 823 N N . HIS A 1 102 ? 12.621 4.859 1.656 1.00 98.25 102 HIS A N 1
ATOM 824 C CA . HIS A 1 102 ? 12.966 5.316 2.998 1.00 98.25 102 HIS A CA 1
ATOM 825 C C . HIS A 1 102 ? 13.431 6.781 3.011 1.00 98.25 102 HIS A C 1
ATOM 827 O O . HIS A 1 102 ? 13.008 7.546 3.871 1.00 98.25 102 HIS A O 1
ATOM 833 N N . THR A 1 103 ? 14.232 7.220 2.035 1.00 98.31 103 THR A N 1
ATOM 834 C CA . THR A 1 103 ? 14.618 8.635 1.917 1.00 98.31 103 THR A CA 1
ATOM 835 C C . THR A 1 103 ? 13.420 9.556 1.666 1.00 98.31 103 THR A C 1
ATOM 837 O O . THR A 1 103 ? 13.386 10.654 2.213 1.00 98.31 103 THR A O 1
ATOM 840 N N . GLN A 1 104 ? 12.442 9.142 0.854 1.00 98.19 104 GLN A N 1
ATOM 841 C CA . GLN A 1 104 ? 11.291 9.986 0.504 1.00 98.19 104 GLN A CA 1
ATOM 842 C C . GLN A 1 104 ? 10.175 9.989 1.553 1.00 98.19 104 GLN A C 1
ATOM 844 O O . GLN A 1 104 ? 9.399 10.943 1.619 1.00 98.19 104 GLN A O 1
ATOM 849 N N . THR A 1 105 ? 10.047 8.912 2.326 1.00 97.38 105 THR A N 1
ATOM 850 C CA . THR A 1 105 ? 8.889 8.701 3.204 1.00 97.38 105 THR A CA 1
ATOM 851 C C . THR A 1 105 ? 9.258 8.470 4.658 1.00 97.38 105 THR A C 1
ATOM 853 O O . THR A 1 105 ? 8.367 8.510 5.497 1.00 97.38 105 THR A O 1
ATOM 856 N N . GLY A 1 106 ? 10.521 8.195 4.986 1.00 96.75 106 GLY A N 1
ATOM 857 C CA . GLY A 1 106 ? 10.941 7.763 6.322 1.00 96.75 106 GLY A CA 1
ATOM 858 C C . GLY A 1 106 ? 10.410 6.386 6.741 1.00 96.75 106 GLY A C 1
ATOM 859 O O . GLY A 1 106 ? 10.611 5.997 7.887 1.00 96.75 106 GLY A O 1
ATOM 860 N N . VAL A 1 107 ? 9.734 5.648 5.852 1.00 96.12 107 VAL A N 1
ATOM 861 C CA . VAL A 1 107 ? 9.215 4.297 6.118 1.00 96.12 107 VAL A CA 1
ATOM 862 C C . VAL A 1 107 ? 10.156 3.276 5.495 1.00 96.12 107 VAL A C 1
ATOM 864 O O . VAL A 1 107 ? 10.502 3.397 4.319 1.00 96.12 107 VAL A O 1
ATOM 867 N N . MET A 1 108 ? 10.579 2.283 6.278 1.00 94.25 108 MET A N 1
ATOM 868 C CA . MET A 1 108 ? 11.387 1.175 5.773 1.00 94.25 108 MET A CA 1
ATOM 869 C C . MET A 1 108 ? 10.470 0.104 5.161 1.00 94.25 108 MET A C 1
ATOM 871 O O . MET A 1 108 ? 9.562 -0.344 5.864 1.00 94.25 108 MET A O 1
ATOM 875 N N . PRO A 1 109 ? 10.667 -0.275 3.885 1.00 87.56 109 PRO A N 1
ATOM 876 C CA . PRO A 1 109 ? 9.945 -1.387 3.264 1.00 87.56 109 PRO A CA 1
ATOM 877 C C . PRO A 1 109 ? 10.420 -2.778 3.691 1.00 87.56 109 PRO A C 1
ATOM 879 O O . PRO A 1 109 ? 11.515 -2.882 4.292 1.00 87.56 109 PRO A O 1
#

Secondary structure (DSSP, 8-state):
-EEEEEETT-B-SSTT-B---HHHHHHHHHHHTTT-EEEEES--SSEETTTEEGGG-SEEEEE--SGGGHHHHHHHHHHHHHTT-EEEEESHHHHHTHHHHHHHHS---

Organism: NCBI:txid412755

pLDDT: mean 95.11, std 4.64, range [71.94, 98.56]

Foldseek 3Di:
DEEEEAELVQDDPDVPDGDDDVVSVVVQVVQVVVVYHYAYYHDDQQAGDPPDGPLVHQEYEYEYADQVSLVVVLVRLQSCVVSVHHYAYDYDNCVVCQVVSCVSRVHGD

Mean predicted aligned error: 2.79 Å